Protein AF-A0A1G4FKL8-F1 (afdb_monomer)

Sequence (58 aa):
MNRIIKQKLNLKEVSSEDLNAALEKVGKDMVYNYFLFGNDVTYEIFLEDLKKRLNLTK

Secondary structure (DSSP, 8-state):
-HHHHHHHS--TT--HHHHHHHHHHHHHHHHHHHHHH-----HHHHHHHHHHHTT---

Mean predicted aligned error: 5.98 Å

Foldseek 3Di:
DPPPLVVVAVCVVPDPVLLVVLLVVLVVVQVCCCVVPVDHDDPVNSSVSSCVSRVVPD

Structure (mmCIF, N/CA/C/O backbone):
data_AF-A0A1G4FKL8-F1
#
_entry.id   AF-A0A1G4FKL8-F1
#
loop_
_atom_site.group_PDB
_atom_site.id
_atom_site.type_symbol
_atom_site.label_atom_id
_atom_site.label_alt_id
_atom_site.label_comp_id
_atom_site.label_asym_id
_atom_site.label_entity_id
_atom_site.label_seq_id
_atom_site.pdbx_PDB_ins_code
_atom_site.Cartn_x
_atom_site.Cartn_y
_atom_site.Cartn_z
_atom_site.occupancy
_atom_site.B_iso_or_equiv
_atom_site.auth_seq_id
_atom_site.auth_comp_id
_atom_site.auth_asym_id
_atom_site.auth_atom_id
_atom_site.pdbx_PDB_model_num
ATOM 1 N N . MET A 1 1 ? 0.380 14.749 0.305 1.00 49.31 1 MET A N 1
ATOM 2 C C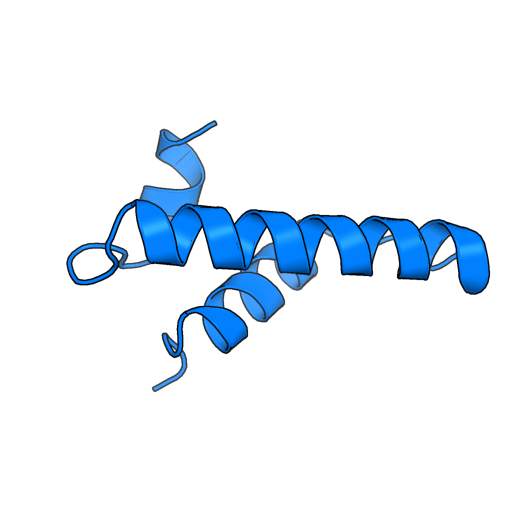A . MET A 1 1 ? 0.151 13.312 0.006 1.00 49.31 1 MET A CA 1
ATOM 3 C C . MET A 1 1 ? -1.126 12.726 0.616 1.00 49.31 1 MET A C 1
ATOM 5 O O . MET A 1 1 ? -1.780 11.936 -0.046 1.00 49.31 1 MET A O 1
ATOM 9 N N . ASN A 1 2 ? -1.550 13.130 1.818 1.00 52.28 2 ASN A N 1
ATOM 10 C CA . ASN A 1 2 ? -2.595 12.421 2.577 1.00 52.28 2 ASN A CA 1
ATOM 11 C C . ASN A 1 2 ? -4.064 12.608 2.101 1.00 52.28 2 ASN A C 1
ATOM 13 O O . ASN A 1 2 ? -4.944 11.862 2.513 1.00 52.28 2 ASN A O 1
ATOM 17 N N . ARG A 1 3 ? -4.373 13.606 1.257 1.00 56.00 3 ARG A N 1
ATOM 18 C CA . ARG A 1 3 ? -5.771 13.977 0.937 1.00 56.00 3 ARG A CA 1
ATOM 19 C C . ARG A 1 3 ? -6.407 13.135 -0.182 1.00 56.00 3 ARG A C 1
ATOM 21 O O . ARG A 1 3 ? -7.598 12.867 -0.112 1.00 56.00 3 ARG A O 1
ATOM 28 N N . ILE A 1 4 ? -5.625 12.689 -1.169 1.00 61.12 4 ILE A N 1
ATOM 29 C CA . ILE A 1 4 ? -6.130 11.922 -2.328 1.00 61.12 4 ILE A CA 1
ATOM 30 C C . ILE A 1 4 ? -6.390 10.458 -1.943 1.00 61.12 4 ILE A C 1
ATOM 32 O O . ILE A 1 4 ? -7.433 9.899 -2.273 1.00 61.12 4 ILE A O 1
ATOM 36 N N . ILE A 1 5 ? -5.482 9.855 -1.168 1.00 62.06 5 ILE A N 1
ATOM 37 C CA . ILE A 1 5 ? -5.617 8.467 -0.701 1.00 62.06 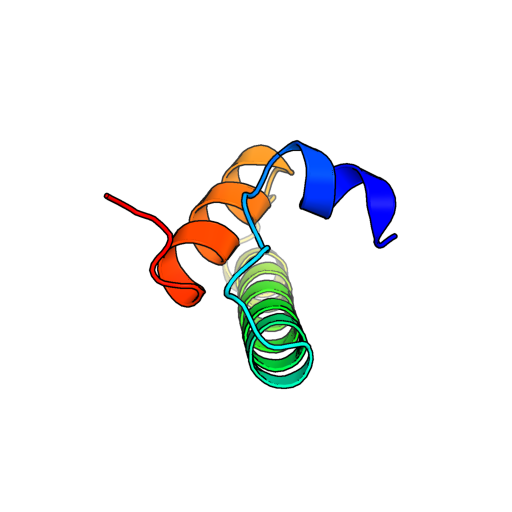5 ILE A CA 1
ATOM 38 C C . ILE A 1 5 ? -6.841 8.327 0.220 1.00 62.06 5 ILE A C 1
ATOM 40 O O . ILE A 1 5 ? -7.645 7.421 0.027 1.00 62.06 5 ILE A O 1
ATOM 44 N N . LYS A 1 6 ? -7.055 9.281 1.139 1.00 59.91 6 LYS A N 1
ATOM 45 C CA . LYS A 1 6 ? -8.234 9.324 2.027 1.00 59.91 6 LYS A CA 1
ATOM 46 C C . LYS A 1 6 ? -9.575 9.477 1.298 1.00 59.91 6 LYS A C 1
ATOM 48 O O . LYS A 1 6 ? -10.602 9.143 1.873 1.00 59.91 6 LYS A O 1
ATOM 53 N N . GLN A 1 7 ? -9.591 10.007 0.072 1.00 63.91 7 GLN A N 1
ATOM 54 C CA . GLN A 1 7 ? -10.819 10.123 -0.725 1.00 63.91 7 GLN A CA 1
ATOM 55 C C . GLN A 1 7 ? -11.151 8.831 -1.477 1.00 63.91 7 GLN A C 1
ATOM 57 O O . GLN A 1 7 ? -12.325 8.530 -1.669 1.00 63.91 7 GLN A O 1
ATOM 62 N N . LYS A 1 8 ? -10.135 8.066 -1.899 1.00 68.69 8 LYS A N 1
ATOM 63 C CA . LYS A 1 8 ? -10.326 6.802 -2.629 1.00 68.69 8 LYS A CA 1
ATOM 64 C C . LYS A 1 8 ? -10.406 5.572 -1.719 1.00 68.69 8 LYS A C 1
ATOM 66 O O . LYS A 1 8 ? -10.937 4.547 -2.143 1.00 68.69 8 LYS A O 1
ATOM 71 N N . LEU A 1 9 ? -9.888 5.659 -0.493 1.00 70.69 9 LEU A N 1
ATOM 72 C CA . LEU A 1 9 ? -9.895 4.592 0.507 1.00 70.69 9 LEU A CA 1
ATOM 73 C C . LEU A 1 9 ? -10.643 5.051 1.755 1.00 70.69 9 LEU A C 1
ATOM 75 O O . LEU A 1 9 ? -10.338 6.106 2.311 1.00 70.69 9 LEU A O 1
ATOM 79 N N . ASN A 1 10 ? -11.599 4.247 2.224 1.00 74.69 10 ASN A N 1
ATOM 80 C CA . ASN A 1 10 ? -12.253 4.491 3.506 1.00 74.69 10 ASN A CA 1
ATOM 81 C C . ASN A 1 10 ? -11.304 4.104 4.651 1.00 74.69 10 ASN A C 1
ATOM 83 O O . ASN A 1 10 ? -11.336 2.984 5.143 1.00 74.69 10 ASN A O 1
ATOM 87 N N . LEU A 1 11 ? -10.445 5.041 5.050 1.00 78.00 11 LEU A N 1
ATOM 88 C CA . LEU A 1 11 ? -9.430 4.849 6.092 1.00 78.00 11 LEU A CA 1
ATOM 89 C C . LEU A 1 11 ? -9.928 5.207 7.502 1.00 78.00 11 LEU A C 1
ATOM 91 O O . LEU A 1 11 ? -9.112 5.390 8.396 1.00 78.00 11 LEU A O 1
ATOM 95 N N . LYS A 1 12 ? -11.244 5.371 7.715 1.00 75.00 12 LYS A N 1
ATOM 96 C CA . LYS A 1 12 ? -11.793 5.835 9.006 1.00 75.00 12 LYS A CA 1
ATOM 97 C C . LYS A 1 12 ? -11.416 4.942 10.190 1.00 75.00 12 LYS A C 1
ATOM 99 O O . LYS A 1 12 ? -11.277 5.454 11.293 1.00 75.00 12 LYS A O 1
ATOM 104 N N . GLU A 1 13 ? -11.261 3.646 9.947 1.00 80.00 13 GLU A N 1
ATOM 105 C CA . GLU A 1 13 ? -10.943 2.638 10.968 1.00 80.00 13 GLU A CA 1
ATOM 106 C C . GLU A 1 13 ? -9.476 2.186 10.913 1.00 80.00 13 GLU A C 1
ATOM 108 O O . GLU A 1 13 ? -9.063 1.329 11.685 1.00 80.00 13 GLU A O 1
ATOM 113 N N . VAL A 1 14 ? -8.673 2.763 10.013 1.00 82.75 14 VAL A N 1
ATOM 114 C CA . VAL A 1 14 ? -7.258 2.415 9.855 1.00 82.75 14 VAL A CA 1
ATOM 115 C C . VAL A 1 14 ? -6.421 3.349 10.722 1.00 82.75 14 VAL A C 1
ATOM 117 O O . VAL A 1 14 ? -6.484 4.574 10.567 1.00 82.75 14 VAL A O 1
ATOM 120 N N . SER A 1 15 ? -5.617 2.782 11.622 1.00 86.81 15 SER A N 1
ATOM 121 C CA . SER A 1 15 ? -4.692 3.570 12.432 1.00 86.81 15 SER A CA 1
ATOM 122 C C . SER A 1 15 ? -3.600 4.203 11.557 1.00 86.81 15 SER A C 1
ATOM 124 O O . SER A 1 15 ? -3.272 3.724 10.469 1.00 86.81 15 SER A O 1
ATOM 126 N N . SER A 1 16 ? -3.006 5.303 12.025 1.00 84.69 16 SER A N 1
ATOM 127 C CA . SER A 1 16 ? -1.903 5.935 11.284 1.00 84.69 16 SER A CA 1
ATOM 128 C C . SER A 1 16 ? -0.674 5.020 11.186 1.00 84.69 16 SER A C 1
ATOM 130 O O . SER A 1 16 ? 0.054 5.089 10.199 1.00 84.69 16 SER A O 1
ATOM 132 N N . GLU A 1 17 ? -0.453 4.163 12.184 1.00 89.56 17 GLU A N 1
ATOM 133 C CA . GLU A 1 17 ? 0.647 3.192 12.206 1.00 89.56 17 GLU A CA 1
ATOM 134 C C . GLU A 1 17 ? 0.434 2.084 11.174 1.00 89.56 17 GLU A C 1
ATOM 136 O O . GLU A 1 17 ? 1.335 1.832 10.375 1.00 89.56 17 GLU A O 1
ATOM 141 N N . ASP A 1 18 ? -0.771 1.514 11.098 1.00 87.00 18 ASP A N 1
ATOM 142 C CA . ASP A 1 18 ? -1.112 0.498 10.093 1.00 87.00 18 ASP A CA 1
ATOM 143 C C . ASP A 1 18 ? -1.013 1.063 8.676 1.00 87.00 18 ASP A C 1
ATOM 145 O O . ASP A 1 18 ? -0.493 0.414 7.765 1.00 87.00 18 ASP A O 1
ATOM 149 N N . LEU A 1 19 ? -1.461 2.310 8.487 1.00 87.69 19 LEU A N 1
ATOM 150 C CA . LEU A 1 19 ? -1.335 3.003 7.210 1.00 87.69 19 LEU A CA 1
ATOM 151 C C . LEU A 1 19 ? 0.132 3.182 6.812 1.00 87.69 19 LEU A C 1
ATOM 153 O O . LEU A 1 19 ? 0.489 2.899 5.670 1.00 87.69 19 LEU A O 1
ATOM 157 N N . ASN A 1 20 ? 0.980 3.638 7.734 1.00 88.62 20 ASN A N 1
ATOM 158 C CA . ASN A 1 20 ? 2.402 3.830 7.463 1.00 88.62 20 ASN A CA 1
ATOM 159 C C . ASN A 1 20 ? 3.100 2.500 7.160 1.00 88.62 20 ASN A C 1
ATOM 161 O O . ASN A 1 20 ? 3.834 2.416 6.176 1.00 88.62 20 ASN A O 1
ATOM 165 N N . ALA A 1 21 ? 2.817 1.451 7.936 1.00 90.25 21 ALA A N 1
ATOM 166 C CA . ALA A 1 21 ? 3.361 0.117 7.707 1.00 90.25 21 ALA A CA 1
ATOM 167 C C . ALA A 1 21 ? 2.932 -0.445 6.340 1.00 90.25 21 ALA A C 1
ATOM 169 O O . ALA A 1 21 ? 3.752 -0.989 5.594 1.00 90.25 21 ALA A O 1
ATOM 170 N N . ALA A 1 22 ? 1.661 -0.273 5.968 1.00 89.12 22 ALA A N 1
ATOM 171 C CA . ALA A 1 22 ? 1.157 -0.701 4.669 1.00 89.12 22 ALA A CA 1
ATOM 172 C C . ALA A 1 22 ? 1.810 0.080 3.519 1.00 89.12 22 ALA A C 1
AT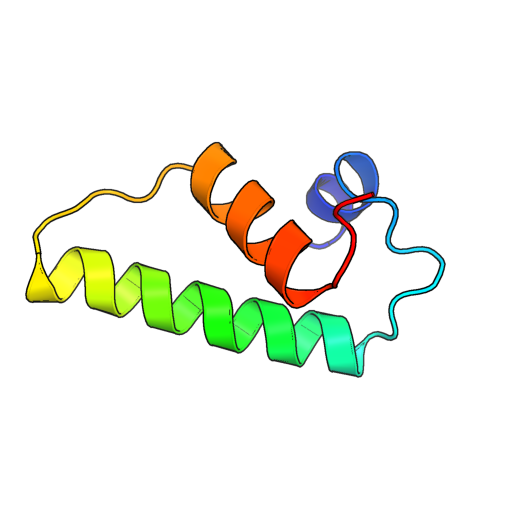OM 174 O O . ALA A 1 22 ? 2.241 -0.534 2.542 1.00 89.12 22 ALA A O 1
ATOM 175 N N . LEU A 1 23 ? 1.941 1.406 3.645 1.00 89.06 23 LEU A N 1
ATOM 176 C CA . LEU A 1 23 ? 2.601 2.257 2.650 1.00 89.06 23 LEU A CA 1
ATOM 177 C C . LEU A 1 23 ? 4.073 1.888 2.460 1.00 89.06 23 LEU A C 1
ATOM 179 O O . LEU A 1 23 ? 4.527 1.797 1.321 1.00 89.06 23 LEU A O 1
ATOM 183 N N . GLU A 1 24 ? 4.806 1.633 3.544 1.00 91.69 24 GLU A N 1
ATOM 184 C CA . GLU A 1 24 ? 6.210 1.227 3.466 1.00 91.69 24 GLU A CA 1
ATOM 185 C C .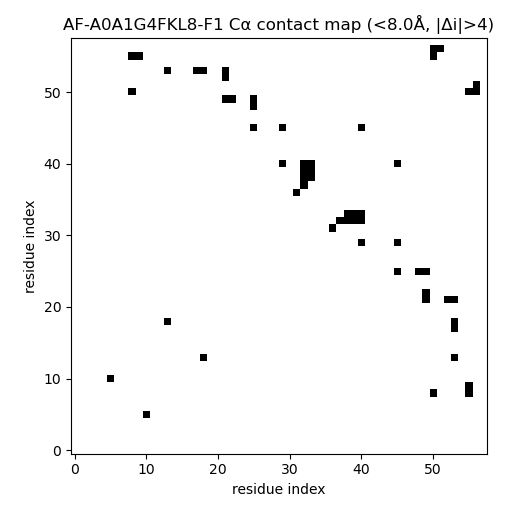 GLU A 1 24 ? 6.355 -0.104 2.721 1.00 91.69 24 GLU A C 1
ATOM 187 O O . GLU A 1 24 ? 7.211 -0.252 1.846 1.00 91.69 24 GLU A O 1
ATOM 192 N N . LYS A 1 25 ? 5.477 -1.065 3.018 1.00 90.00 25 LYS A N 1
ATOM 193 C CA . LYS A 1 25 ? 5.512 -2.385 2.389 1.00 90.00 25 LYS A CA 1
ATOM 194 C C . LYS A 1 25 ? 5.124 -2.323 0.905 1.00 90.00 25 LYS A C 1
ATOM 196 O O . LYS A 1 25 ? 5.787 -2.957 0.094 1.00 90.00 25 LYS A O 1
ATOM 201 N N . VAL A 1 26 ? 4.082 -1.565 0.536 1.00 90.00 26 VAL A N 1
ATOM 202 C CA . VAL A 1 26 ? 3.701 -1.359 -0.879 1.00 90.00 26 VAL A CA 1
ATOM 203 C C . VAL A 1 26 ? 4.815 -0.636 -1.632 1.00 90.00 26 VAL A C 1
ATOM 205 O O . VAL A 1 26 ? 5.179 -1.052 -2.726 1.00 90.00 26 VAL A O 1
ATOM 208 N N . GLY A 1 27 ? 5.390 0.415 -1.043 1.00 86.50 27 GLY A N 1
ATOM 209 C CA . GLY A 1 27 ? 6.474 1.174 -1.663 1.00 86.50 27 GLY A CA 1
ATOM 210 C C . GLY A 1 27 ? 7.699 0.308 -1.958 1.00 86.50 27 GLY A C 1
ATOM 211 O O . GLY A 1 27 ? 8.228 0.364 -3.066 1.00 86.50 27 GLY A O 1
ATOM 212 N N . LYS A 1 28 ? 8.113 -0.544 -1.009 1.00 89.25 28 LYS A N 1
ATOM 213 C CA . LYS A 1 28 ? 9.202 -1.511 -1.229 1.00 89.25 28 LYS A CA 1
ATOM 214 C C . LYS A 1 28 ? 8.887 -2.473 -2.372 1.00 89.25 28 LYS A C 1
ATOM 216 O O . LYS A 1 28 ? 9.731 -2.663 -3.240 1.00 89.25 28 LYS A O 1
ATOM 221 N N . ASP A 1 29 ? 7.676 -3.019 -2.418 1.00 87.19 29 ASP A N 1
ATOM 222 C CA . ASP A 1 29 ? 7.294 -3.970 -3.467 1.00 87.19 29 ASP A CA 1
ATOM 223 C C . ASP A 1 29 ? 7.222 -3.312 -4.851 1.00 87.19 29 ASP A C 1
ATOM 225 O O . ASP A 1 29 ? 7.628 -3.923 -5.834 1.00 87.19 29 ASP A O 1
ATOM 229 N N . MET A 1 30 ? 6.805 -2.044 -4.946 1.00 86.75 30 MET A N 1
ATOM 230 C CA . MET A 1 30 ? 6.879 -1.282 -6.200 1.00 86.75 30 MET A CA 1
ATOM 231 C C . MET A 1 30 ? 8.320 -1.103 -6.675 1.00 86.75 30 MET A C 1
ATOM 233 O O . MET A 1 30 ? 8.621 -1.329 -7.844 1.00 86.75 30 MET A O 1
ATOM 237 N N . VAL A 1 31 ? 9.210 -0.717 -5.758 1.00 85.62 31 VAL A N 1
ATOM 238 C CA . VAL A 1 31 ? 10.638 -0.546 -6.037 1.00 85.62 31 VAL A CA 1
ATOM 239 C C . VAL A 1 31 ? 11.240 -1.871 -6.509 1.00 85.62 31 VAL A C 1
ATOM 241 O O . VAL A 1 31 ? 11.906 -1.900 -7.541 1.00 85.62 31 VAL A O 1
ATOM 244 N N . TYR A 1 32 ? 10.955 -2.980 -5.822 1.00 85.12 32 TYR A N 1
ATOM 245 C CA . TYR A 1 32 ? 11.414 -4.304 -6.243 1.00 85.12 32 TYR A CA 1
ATOM 246 C C . TYR A 1 32 ? 10.841 -4.721 -7.595 1.00 85.12 32 TYR A C 1
ATOM 248 O O . TYR A 1 32 ? 11.591 -5.211 -8.432 1.00 85.12 32 TYR A O 1
ATOM 256 N N . ASN A 1 33 ? 9.550 -4.495 -7.842 1.00 82.62 33 ASN A N 1
ATOM 257 C CA . ASN A 1 33 ? 8.923 -4.857 -9.110 1.00 82.62 33 ASN A CA 1
ATOM 258 C C . ASN A 1 33 ? 9.538 -4.116 -10.298 1.00 82.62 33 ASN A C 1
ATOM 260 O O . ASN A 1 33 ? 9.801 -4.724 -11.336 1.00 82.62 33 ASN A O 1
ATOM 2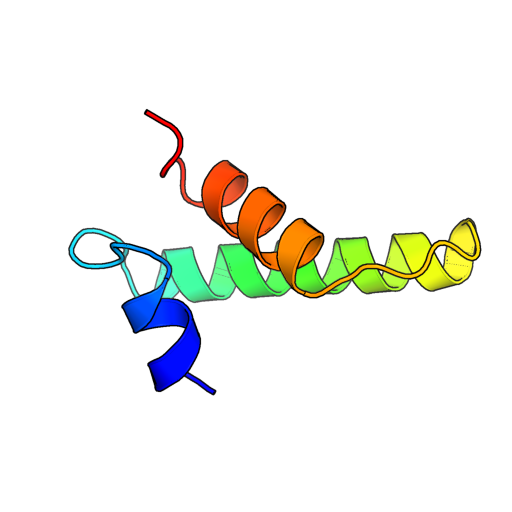64 N N . TYR A 1 34 ? 9.828 -2.830 -10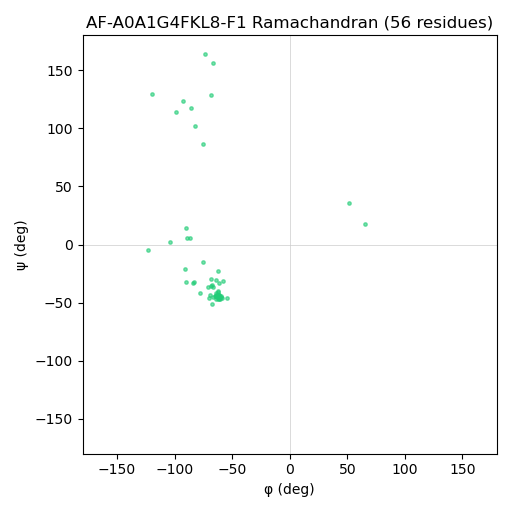.120 1.00 84.44 34 TYR A N 1
ATOM 265 C CA . TYR A 1 34 ? 10.504 -2.041 -11.136 1.00 84.44 34 TYR A CA 1
ATOM 266 C C . TYR A 1 34 ? 11.952 -2.510 -11.343 1.00 84.44 34 TYR A C 1
ATOM 268 O O . TYR A 1 34 ? 12.347 -2.816 -12.465 1.00 84.44 34 TYR A O 1
ATOM 276 N N . PHE A 1 35 ? 12.744 -2.631 -10.271 1.00 81.44 35 PHE A N 1
ATOM 277 C CA . PHE A 1 35 ? 14.170 -2.958 -10.391 1.00 81.44 35 PHE A CA 1
ATOM 278 C C . PHE A 1 35 ? 14.451 -4.402 -10.817 1.00 81.44 35 PHE A C 1
ATOM 280 O O . PHE A 1 35 ? 15.418 -4.636 -11.537 1.00 81.44 35 PHE A O 1
ATOM 287 N N . LEU A 1 36 ? 13.654 -5.371 -10.361 1.00 84.75 36 LEU A N 1
ATOM 288 C CA . LEU A 1 36 ? 13.895 -6.792 -10.629 1.00 84.75 36 LEU A CA 1
ATOM 289 C C . LEU A 1 36 ? 13.210 -7.277 -11.905 1.00 84.75 36 LEU A C 1
ATOM 291 O O . LEU A 1 36 ? 13.732 -8.175 -12.562 1.00 84.75 36 LEU A O 1
ATOM 295 N N . PHE A 1 37 ? 12.051 -6.709 -12.250 1.00 85.94 37 PHE A N 1
ATOM 296 C CA . PHE A 1 37 ? 11.214 -7.221 -13.338 1.00 85.94 37 PHE A CA 1
ATOM 297 C C . PHE A 1 37 ? 10.924 -6.193 -14.435 1.00 85.94 37 PHE A C 1
ATOM 299 O O . PHE A 1 37 ? 10.309 -6.553 -15.434 1.00 85.94 37 PHE A O 1
ATOM 306 N N . GLY A 1 38 ? 11.354 -4.934 -14.283 1.00 84.12 38 GLY A N 1
ATOM 307 C CA . GLY A 1 38 ? 11.071 -3.870 -15.254 1.00 84.12 38 GLY A CA 1
ATOM 308 C C . GLY A 1 38 ? 9.584 -3.522 -15.358 1.00 84.12 38 GLY A C 1
ATOM 309 O O . GLY A 1 38 ? 9.163 -2.927 -16.347 1.00 84.12 38 GLY A O 1
ATOM 310 N N . ASN A 1 39 ? 8.779 -3.918 -14.367 1.00 83.38 39 ASN A N 1
ATOM 311 C CA . ASN A 1 39 ? 7.342 -3.690 -14.376 1.00 83.38 39 ASN A CA 1
ATOM 312 C C . ASN A 1 39 ? 7.033 -2.304 -13.810 1.00 83.38 39 ASN A C 1
ATOM 314 O O . ASN A 1 39 ? 7.258 -2.047 -12.625 1.00 83.38 39 ASN A O 1
ATOM 318 N N . ASP A 1 40 ? 6.453 -1.440 -14.639 1.00 80.44 40 ASP A N 1
ATOM 319 C CA . ASP A 1 40 ? 5.877 -0.185 -14.170 1.00 80.44 40 ASP A CA 1
ATOM 320 C C . ASP A 1 40 ? 4.629 -0.458 -13.326 1.00 80.44 40 ASP A C 1
ATOM 322 O O . ASP A 1 40 ? 3.701 -1.157 -13.740 1.00 80.44 40 ASP A O 1
ATOM 326 N N . VAL A 1 41 ? 4.590 0.126 -12.129 1.00 79.94 41 VAL A N 1
ATOM 327 C CA . VAL A 1 41 ? 3.423 0.039 -11.249 1.00 79.94 41 VAL A CA 1
ATOM 328 C C . VAL A 1 41 ? 2.600 1.313 -11.382 1.00 79.94 41 VAL A C 1
ATOM 330 O O . VAL A 1 41 ? 3.039 2.397 -10.995 1.00 79.94 41 VAL A O 1
ATOM 333 N N . THR A 1 42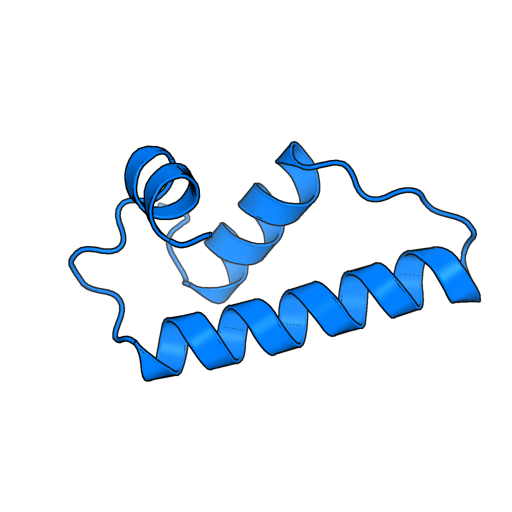 ? 1.383 1.182 -11.912 1.00 85.31 42 THR A N 1
ATOM 334 C CA . THR A 1 42 ? 0.458 2.312 -12.040 1.00 85.31 42 THR A CA 1
ATOM 335 C C . THR A 1 42 ? -0.139 2.710 -10.691 1.00 85.31 42 THR A C 1
ATOM 337 O O . THR A 1 42 ? -0.121 1.962 -9.707 1.00 85.31 42 THR A O 1
ATOM 340 N N . TYR A 1 43 ? -0.723 3.907 -10.648 1.00 81.62 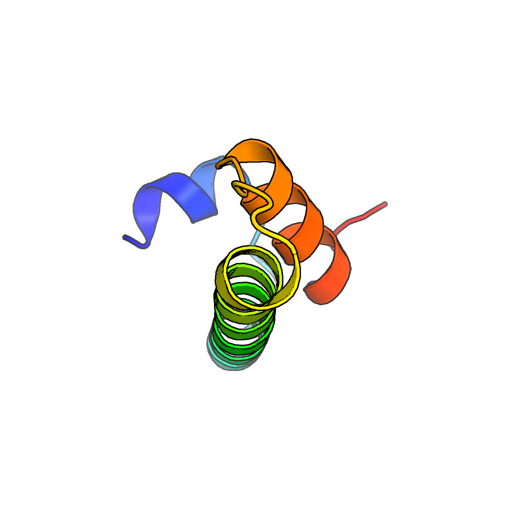43 TYR A N 1
ATOM 341 C CA . TYR A 1 43 ? -1.400 4.406 -9.456 1.00 81.62 43 TYR A CA 1
ATOM 342 C C . TYR A 1 43 ? -2.592 3.526 -9.037 1.00 81.62 43 TYR A C 1
ATOM 344 O O . TYR A 1 43 ? -2.851 3.368 -7.844 1.00 81.62 43 TYR A O 1
ATOM 352 N N . GLU A 1 44 ? -3.305 2.920 -9.989 1.00 84.81 44 GLU A N 1
ATOM 353 C CA . GLU A 1 44 ? -4.388 1.975 -9.708 1.00 84.81 44 GLU A CA 1
ATOM 354 C C . GLU A 1 44 ? -3.876 0.716 -9.000 1.00 84.81 44 GLU A C 1
ATOM 356 O O . GLU A 1 44 ? -4.438 0.339 -7.972 1.00 84.81 44 GLU A O 1
ATOM 361 N N . ILE A 1 45 ? -2.783 0.119 -9.492 1.00 86.00 45 ILE A N 1
ATOM 362 C CA . ILE A 1 45 ? -2.178 -1.080 -8.889 1.00 86.00 45 ILE A CA 1
ATOM 363 C C . ILE A 1 45 ? -1.698 -0.769 -7.467 1.00 86.00 45 ILE A C 1
ATOM 365 O O . ILE A 1 45 ? -1.976 -1.526 -6.537 1.00 86.00 45 ILE A O 1
ATOM 369 N N . PHE A 1 46 ? -1.062 0.391 -7.272 1.00 87.00 46 PHE A N 1
ATOM 370 C CA . PHE A 1 46 ? -0.679 0.875 -5.946 1.00 87.00 46 PHE A CA 1
ATOM 371 C C . PHE A 1 46 ? -1.874 0.930 -4.980 1.00 87.00 46 PHE A C 1
ATOM 373 O O . PHE A 1 46 ? -1.779 0.476 -3.839 1.00 87.00 46 PHE A O 1
ATOM 380 N N . LEU A 1 47 ? -3.012 1.476 -5.424 1.00 87.50 47 LEU A N 1
ATOM 381 C CA . LEU A 1 47 ? -4.204 1.582 -4.583 1.00 87.50 47 LEU A CA 1
ATOM 382 C C . LEU A 1 47 ? -4.830 0.220 -4.272 1.00 87.50 47 LEU A C 1
ATOM 384 O O . LEU A 1 47 ? -5.346 0.043 -3.167 1.00 87.50 47 LEU A O 1
ATOM 388 N N . GLU A 1 48 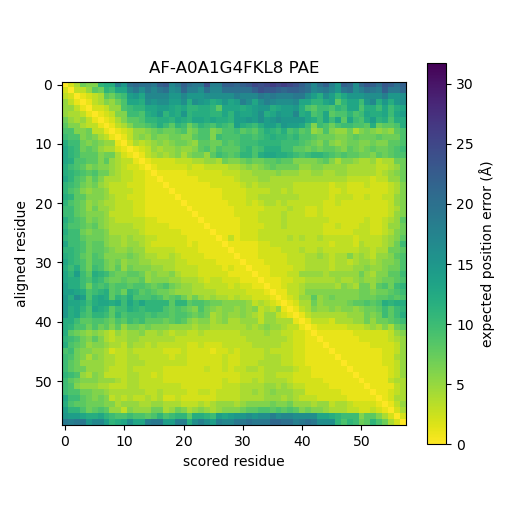? -4.811 -0.727 -5.208 1.00 87.50 48 GLU A N 1
ATOM 389 C CA . GLU A 1 48 ? -5.299 -2.086 -4.956 1.00 87.50 48 GLU A CA 1
ATOM 390 C C . GLU A 1 48 ? -4.434 -2.834 -3.946 1.00 87.50 48 GLU A C 1
ATOM 392 O O . GLU A 1 48 ? -4.961 -3.436 -3.008 1.00 87.50 48 GLU A O 1
ATOM 397 N N . ASP A 1 49 ? -3.115 -2.760 -4.081 1.00 87.06 49 ASP A N 1
ATOM 398 C CA . ASP A 1 49 ? -2.205 -3.409 -3.140 1.00 87.06 49 ASP A CA 1
ATOM 399 C C . ASP A 1 49 ? -2.274 -2.779 -1.751 1.00 87.06 49 ASP A C 1
ATOM 401 O O . ASP A 1 49 ? -2.243 -3.489 -0.740 1.00 87.06 49 ASP A O 1
ATOM 405 N N . LEU A 1 50 ? -2.453 -1.458 -1.683 1.00 88.62 50 LEU A N 1
ATOM 406 C CA . LEU A 1 50 ? -2.688 -0.766 -0.423 1.00 88.62 50 LEU A CA 1
ATOM 407 C C . LEU A 1 50 ? -4.016 -1.201 0.222 1.00 88.62 50 LEU A C 1
ATOM 409 O O . LEU A 1 50 ? -4.046 -1.460 1.424 1.00 88.62 50 LEU A O 1
ATOM 413 N N . LYS A 1 51 ? -5.099 -1.363 -0.557 1.00 87.94 51 LYS A N 1
ATOM 414 C CA . LYS A 1 51 ? -6.379 -1.915 -0.061 1.00 87.94 51 LYS A CA 1
ATOM 415 C C . LYS A 1 51 ? -6.224 -3.312 0.516 1.00 87.94 51 LYS A C 1
ATOM 417 O O . LYS A 1 51 ? -6.778 -3.578 1.580 1.00 87.94 51 LYS A O 1
ATOM 422 N N . LYS A 1 52 ? -5.507 -4.196 -0.184 1.00 87.06 52 LYS A N 1
ATOM 423 C CA . LYS A 1 52 ? -5.282 -5.580 0.256 1.00 87.06 52 LYS A CA 1
ATOM 424 C C . LYS A 1 52 ? -4.531 -5.613 1.583 1.00 87.06 52 LYS A C 1
ATOM 426 O O . LYS A 1 52 ? -4.958 -6.299 2.498 1.00 87.06 52 LYS A O 1
ATOM 431 N N . ARG A 1 53 ? -3.457 -4.828 1.730 1.00 86.38 53 ARG A N 1
ATOM 432 C CA . ARG A 1 53 ? -2.663 -4.803 2.977 1.00 86.38 53 ARG A CA 1
ATOM 433 C C . ARG A 1 53 ? -3.398 -4.208 4.164 1.00 86.38 53 ARG A C 1
ATOM 435 O O . ARG A 1 53 ? -3.130 -4.602 5.290 1.00 86.38 53 ARG A O 1
ATOM 442 N N . LEU A 1 54 ? -4.308 -3.275 3.906 1.00 87.38 54 LEU A N 1
ATOM 443 C CA . LEU A 1 54 ? -5.160 -2.676 4.928 1.00 87.38 54 LEU A CA 1
ATOM 444 C C . LEU A 1 54 ? -6.442 -3.482 5.188 1.00 87.38 54 LEU A C 1
ATOM 446 O O . LEU A 1 54 ? -7.300 -3.008 5.925 1.00 87.38 54 LEU A O 1
ATOM 450 N N . ASN A 1 55 ? -6.600 -4.667 4.579 1.00 85.50 55 ASN A N 1
ATOM 451 C CA . ASN A 1 55 ? -7.804 -5.499 4.674 1.00 85.50 55 ASN A CA 1
ATOM 452 C C . ASN A 1 55 ? -9.104 -4.732 4.360 1.00 85.50 55 ASN A C 1
ATOM 454 O O . ASN A 1 55 ? -10.155 -4.978 4.942 1.00 85.50 55 ASN A O 1
ATOM 458 N N . LEU A 1 56 ? -9.043 -3.796 3.409 1.00 81.88 56 LEU A N 1
ATOM 459 C CA . LEU A 1 56 ? -10.192 -2.995 2.963 1.00 81.88 56 LEU A CA 1
ATOM 460 C C . LEU A 1 56 ? -10.966 -3.659 1.813 1.00 81.88 56 LEU A C 1
ATOM 462 O O . LEU A 1 56 ? -11.858 -3.048 1.221 1.00 81.88 56 LEU A O 1
ATOM 466 N N . THR A 1 57 ? -10.588 -4.884 1.452 1.00 69.44 57 THR A N 1
ATOM 467 C CA . THR A 1 57 ? -11.288 -5.722 0.476 1.00 69.44 57 THR A CA 1
ATOM 468 C C . THR A 1 57 ? -12.439 -6.410 1.207 1.00 69.44 57 THR A C 1
ATOM 470 O O . THR A 1 57 ? -12.213 -7.324 1.991 1.00 69.44 57 THR A O 1
ATOM 473 N N . LYS A 1 58 ? -13.660 -5.896 1.020 1.00 55.97 58 LYS A N 1
ATOM 474 C CA . LYS A 1 58 ? -14.889 -6.620 1.371 1.00 55.97 58 LYS A CA 1
ATOM 475 C C . LYS A 1 58 ? -15.136 -7.745 0.380 1.00 55.97 58 LYS A C 1
ATOM 477 O O . LYS A 1 58 ? -14.876 -7.501 -0.820 1.00 55.97 58 LYS A O 1
#

Solvent-accessible surface area (backbone atoms only — not comparable to full-atom values): 3570 Å² total; per-residue (Å²): 127,74,69,65,56,56,72,79,38,93,52,90,86,57,51,73,64,57,50,49,55,35,51,53,54,49,51,51,51,48,52,47,37,34,76,77,67,69,44,86,76,50,73,66,55,53,52,52,54,44,33,57,69,67,66,66,69,127

pLDDT: mean 80.75, std 10.61, range [49.31, 91.69]

Nearest PDB structures (foldseek):
  8esz-assembly1_AM  TM=5.079E-01  e=6.692E+00  Drosophila melanogaster
  3ufe-assembly1_A  TM=4.518E-01  e=8.072E+00  Bacillus subtilis

Radius of gyration: 11.71 Å; Cα contacts (8 Å, |Δi|>4): 29; chains: 1; bounding box: 29×21×28 Å